Protein AF-A0A1Y3BU94-F1 (afdb_monomer_lite)

Secondary structure (DSSP, 8-state):
--EEEEEEEETTEEEEEEEEHHHHS-TTSPPPPS-S-TTHHHHHHHHHHHHHHTT-EEEEGGGEEEEEEEE-TTS-EEEEEEETTS-BPPPEEPPSSSHHHHHHHHHHHHHTTT---SS-TTSTGGG-----S---------

Structure (mmCIF, N/CA/C/O backbone):
data_AF-A0A1Y3BU94-F1
#
_entry.id   AF-A0A1Y3BU94-F1
#
loop_
_atom_site.group_PDB
_atom_site.id
_atom_site.type_symbol
_atom_site.label_atom_id
_atom_site.label_alt_id
_atom_site.label_comp_id
_atom_site.label_asym_id
_atom_site.label_entity_id
_atom_site.label_seq_id
_atom_site.pdbx_PDB_ins_code
_atom_site.Cartn_x
_atom_site.Cartn_y
_atom_site.Cartn_z
_atom_site.occupancy
_atom_site.B_iso_or_equiv
_atom_site.auth_seq_id
_atom_site.auth_comp_id
_atom_site.auth_asym_id
_atom_site.auth_atom_id
_atom_site.pdbx_PDB_model_num
ATOM 1 N N . MET A 1 1 ? 11.629 -7.046 -8.604 1.00 88.56 1 MET A N 1
ATOM 2 C CA . MET A 1 1 ? 11.544 -6.064 -9.703 1.00 88.56 1 MET A CA 1
ATOM 3 C C . MET A 1 1 ? 11.133 -4.722 -9.115 1.00 88.56 1 MET A C 1
ATOM 5 O O . MET A 1 1 ? 10.227 -4.736 -8.289 1.00 88.56 1 MET A O 1
ATOM 9 N N . PRO A 1 2 ? 11.816 -3.608 -9.434 1.00 92.62 2 PRO A N 1
ATOM 10 C CA . PRO A 1 2 ? 11.370 -2.282 -9.018 1.00 92.62 2 PRO A CA 1
ATOM 11 C C . PRO A 1 2 ? 10.130 -1.860 -9.813 1.00 92.62 2 PRO A C 1
ATOM 13 O O . PRO A 1 2 ? 9.984 -2.205 -10.986 1.00 92.62 2 PRO A O 1
ATOM 16 N N . GLY A 1 3 ? 9.256 -1.108 -9.163 1.00 94.88 3 GLY A N 1
ATOM 17 C CA . GLY A 1 3 ? 8.019 -0.621 -9.749 1.00 94.88 3 GLY A CA 1
ATOM 18 C C . GLY A 1 3 ? 7.473 0.556 -8.961 1.00 94.88 3 GLY A C 1
ATOM 19 O O . GLY A 1 3 ? 7.988 0.897 -7.892 1.00 94.88 3 GLY A O 1
ATOM 20 N N . TYR A 1 4 ? 6.415 1.140 -9.496 1.00 95.81 4 TYR A N 1
ATOM 21 C CA . TYR A 1 4 ? 5.693 2.252 -8.910 1.00 95.81 4 TYR A CA 1
ATOM 22 C C . TYR A 1 4 ? 4.402 1.747 -8.269 1.00 95.81 4 TYR A C 1
ATOM 24 O O . TYR A 1 4 ? 3.620 1.073 -8.933 1.00 95.81 4 TYR A O 1
ATOM 32 N N . LEU A 1 5 ? 4.207 2.054 -6.985 1.00 97.56 5 LEU A N 1
ATOM 33 C CA . LEU A 1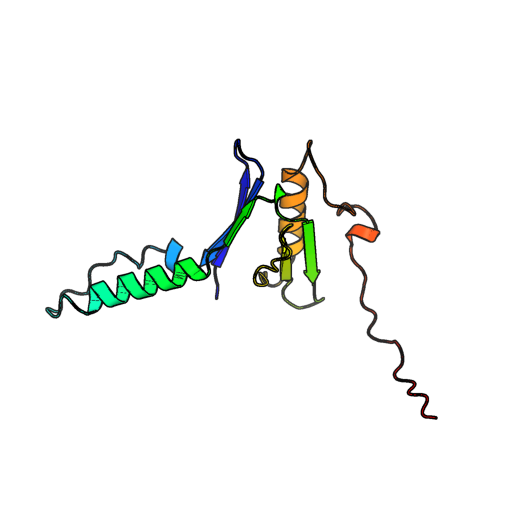 5 ? 2.992 1.756 -6.226 1.00 97.56 5 LEU A CA 1
ATOM 34 C C . LEU A 1 5 ? 2.180 3.042 -6.066 1.00 97.56 5 LEU A C 1
ATOM 36 O O . LEU A 1 5 ? 2.725 4.041 -5.597 1.00 97.56 5 LEU A O 1
ATOM 40 N N . SER A 1 6 ? 0.891 2.999 -6.387 1.00 97.12 6 SER A N 1
ATOM 41 C CA . SER A 1 6 ? -0.014 4.137 -6.246 1.00 97.12 6 SER A CA 1
ATOM 42 C C . SER A 1 6 ? -1.378 3.749 -5.684 1.00 97.12 6 SER A C 1
ATOM 44 O O . SER A 1 6 ? -1.826 2.604 -5.789 1.00 97.12 6 SER A O 1
ATOM 46 N N . LEU A 1 7 ? -2.030 4.748 -5.088 1.00 97.62 7 LEU A N 1
ATOM 47 C CA . LEU A 1 7 ? -3.432 4.729 -4.691 1.00 97.62 7 LEU A CA 1
ATOM 48 C C . LEU A 1 7 ? -4.207 5.666 -5.613 1.00 97.62 7 LEU A C 1
ATOM 50 O O . LEU A 1 7 ? -3.762 6.787 -5.863 1.00 97.62 7 LEU A O 1
ATOM 54 N N . HIS A 1 8 ? -5.350 5.213 -6.114 1.00 97.00 8 HIS A N 1
ATOM 55 C CA . HIS A 1 8 ? -6.232 6.015 -6.956 1.00 97.00 8 HIS A CA 1
ATOM 56 C C . HIS A 1 8 ? -7.647 5.971 -6.400 1.00 97.00 8 HIS A C 1
ATOM 58 O O . HIS A 1 8 ? -8.216 4.888 -6.284 1.00 97.00 8 HIS A O 1
ATOM 64 N N . GLN A 1 9 ? -8.195 7.144 -6.094 1.00 95.25 9 GLN A N 1
ATOM 65 C CA . GLN A 1 9 ? -9.600 7.321 -5.756 1.00 95.25 9 GLN A CA 1
ATOM 66 C C . GLN A 1 9 ? -10.341 7.810 -7.001 1.00 95.25 9 GLN A C 1
ATOM 68 O O . GLN A 1 9 ? -9.969 8.836 -7.573 1.00 95.25 9 GLN A O 1
ATOM 73 N N . ASP A 1 10 ? -11.385 7.099 -7.407 1.00 92.88 10 ASP A N 1
ATOM 74 C CA . ASP A 1 10 ? -12.305 7.526 -8.460 1.00 92.88 10 ASP A CA 1
ATOM 75 C C . ASP A 1 10 ? -13.766 7.220 -8.077 1.00 92.88 10 ASP A C 1
ATOM 77 O O . ASP A 1 10 ? -14.064 6.898 -6.923 1.00 92.88 10 ASP A O 1
ATOM 81 N N . SER A 1 11 ? -14.702 7.369 -9.023 1.00 90.81 11 SER A N 1
ATOM 82 C CA . SER A 1 11 ? -16.130 7.106 -8.790 1.00 90.81 11 SER A CA 1
ATOM 83 C C . SER A 1 11 ? -16.439 5.648 -8.437 1.00 90.81 11 SER A C 1
ATOM 85 O O . SER A 1 11 ? -17.494 5.378 -7.874 1.00 90.81 11 SER A O 1
ATOM 87 N N . ASN A 1 12 ? -15.542 4.716 -8.767 1.00 85.62 12 ASN A N 1
ATOM 88 C CA . ASN A 1 12 ? -15.686 3.282 -8.522 1.00 85.62 12 ASN A CA 1
ATOM 89 C C . ASN A 1 12 ? -14.994 2.840 -7.219 1.00 85.62 12 ASN A C 1
ATOM 91 O O . ASN A 1 12 ? -14.964 1.647 -6.914 1.00 85.62 12 ASN A O 1
ATOM 95 N N . GLY A 1 13 ? -14.428 3.784 -6.459 1.00 93.12 13 GLY A N 1
ATOM 96 C CA . GLY A 1 13 ? -13.805 3.546 -5.162 1.00 93.12 13 GLY A CA 1
ATOM 97 C C . GLY A 1 13 ? -12.293 3.767 -5.158 1.00 93.12 13 GLY A C 1
ATOM 98 O O . GLY A 1 13 ? -11.743 4.536 -5.949 1.00 93.12 13 GLY A O 1
ATOM 99 N N . LEU A 1 14 ? -11.622 3.104 -4.214 1.00 97.25 14 LEU A N 1
ATOM 100 C CA . LEU A 1 14 ? -10.178 3.190 -4.013 1.00 97.25 14 LEU A CA 1
ATOM 101 C C . LEU A 1 14 ? -9.493 1.980 -4.650 1.00 97.25 14 LEU A C 1
ATOM 103 O O . LEU A 1 14 ? -9.881 0.839 -4.407 1.00 97.25 14 LEU A O 1
ATOM 107 N N . SER A 1 15 ? -8.445 2.202 -5.438 1.00 97.38 15 SER A N 1
ATOM 108 C CA . SER A 1 15 ? -7.664 1.130 -6.063 1.00 97.38 15 SER A CA 1
ATOM 109 C C . SER A 1 15 ? -6.178 1.228 -5.737 1.00 97.38 15 SER A C 1
ATOM 111 O O . SER A 1 15 ? -5.603 2.317 -5.674 1.00 97.38 15 SER A O 1
ATOM 113 N N . ILE A 1 16 ? -5.553 0.064 -5.551 1.00 97.75 16 ILE A N 1
ATOM 114 C CA . ILE A 1 16 ? -4.109 -0.106 -5.393 1.00 97.75 16 ILE A CA 1
ATOM 115 C C . ILE A 1 16 ? -3.550 -0.578 -6.730 1.00 97.75 16 ILE A C 1
ATOM 117 O O . ILE A 1 16 ? -3.959 -1.621 -7.252 1.00 97.75 16 ILE A O 1
ATOM 121 N N . LYS A 1 17 ? -2.589 0.170 -7.274 1.00 97.38 17 LYS A N 1
ATOM 122 C CA . LYS A 1 17 ? -1.921 -0.176 -8.529 1.00 97.38 17 LYS A CA 1
ATOM 123 C C . LYS A 1 17 ? -0.426 -0.311 -8.319 1.00 97.38 17 LYS A C 1
ATOM 125 O O . LYS A 1 17 ? 0.192 0.533 -7.677 1.00 97.38 17 LYS A O 1
ATOM 130 N N . TRP A 1 18 ? 0.158 -1.367 -8.872 1.00 97.56 18 TRP A N 1
ATOM 131 C CA . TRP A 1 18 ? 1.605 -1.530 -8.930 1.00 97.56 18 TRP A CA 1
ATOM 132 C C . TRP A 1 18 ? 2.040 -1.805 -10.360 1.00 97.56 18 TRP A C 1
ATOM 134 O O . TRP A 1 18 ? 1.567 -2.754 -10.981 1.00 97.56 18 TRP A O 1
ATOM 144 N N . THR A 1 19 ? 2.974 -1.007 -10.864 1.00 95.50 19 THR A N 1
ATOM 145 C CA . THR A 1 19 ? 3.426 -1.100 -12.253 1.00 95.50 19 THR A CA 1
ATOM 146 C C . THR A 1 19 ? 4.949 -1.232 -12.305 1.00 95.50 19 THR A C 1
ATOM 148 O O . THR A 1 19 ? 5.649 -0.383 -11.747 1.00 95.50 19 THR A O 1
ATOM 151 N N . PRO A 1 20 ? 5.503 -2.256 -12.982 1.00 93.94 20 PRO A N 1
ATOM 152 C CA . PRO A 1 20 ? 6.937 -2.356 -13.243 1.00 93.94 20 PRO A CA 1
ATOM 153 C C . PRO A 1 20 ? 7.498 -1.101 -13.925 1.00 93.94 20 PRO A C 1
ATOM 155 O O . PRO A 1 20 ? 6.900 -0.576 -14.865 1.00 93.94 20 PRO A O 1
ATOM 158 N N . ASN A 1 21 ? 8.695 -0.659 -13.532 1.00 92.69 21 ASN A N 1
ATOM 159 C CA . ASN A 1 21 ? 9.320 0.539 -14.118 1.00 92.69 21 ASN A CA 1
ATOM 160 C C . ASN A 1 21 ? 9.546 0.424 -15.640 1.00 92.69 21 ASN A C 1
ATOM 162 O O . ASN A 1 21 ? 9.597 1.437 -16.338 1.00 92.69 21 ASN A O 1
ATOM 166 N N . GLN A 1 22 ? 9.673 -0.802 -16.158 1.00 88.62 22 GLN A N 1
ATOM 167 C CA . GLN A 1 22 ? 9.798 -1.105 -17.586 1.00 88.62 22 GLN A CA 1
ATOM 168 C C . GLN A 1 22 ? 8.586 -0.624 -18.389 1.00 88.62 22 GLN A C 1
ATOM 170 O O . GLN A 1 22 ? 8.755 -0.198 -19.528 1.00 88.62 22 GLN A O 1
ATOM 175 N N . LEU A 1 23 ? 7.395 -0.651 -17.785 1.00 86.00 23 LEU A N 1
ATOM 176 C CA . LEU A 1 23 ? 6.158 -0.217 -18.430 1.00 86.00 23 LEU A CA 1
ATOM 177 C C . LEU A 1 23 ? 5.964 1.307 -18.377 1.00 86.00 23 LEU A C 1
ATOM 179 O O . LEU A 1 23 ? 5.288 1.869 -19.229 1.00 86.00 23 LEU A O 1
ATOM 183 N N . ILE A 1 24 ? 6.571 1.984 -17.396 1.00 81.62 24 ILE A N 1
ATOM 184 C CA . ILE A 1 24 ? 6.381 3.425 -17.147 1.00 81.62 24 ILE A CA 1
ATOM 185 C C . ILE A 1 24 ? 7.331 4.270 -17.997 1.00 81.62 24 ILE A C 1
ATOM 187 O O . ILE A 1 24 ? 6.950 5.303 -18.536 1.00 81.62 24 ILE A O 1
ATOM 191 N N . ASN A 1 25 ? 8.580 3.827 -18.143 1.00 69.19 25 ASN A N 1
ATOM 192 C CA . ASN A 1 25 ? 9.640 4.646 -18.735 1.00 69.19 25 ASN A CA 1
ATOM 193 C C . ASN A 1 25 ? 9.615 4.712 -20.270 1.00 69.19 25 ASN A C 1
ATOM 195 O O . ASN A 1 25 ? 10.591 5.172 -20.859 1.00 69.19 25 ASN A O 1
ATOM 199 N N . GLY A 1 26 ? 8.567 4.214 -20.936 1.00 60.56 26 GLY A N 1
ATOM 200 C CA . GLY A 1 26 ? 8.388 4.375 -22.383 1.00 60.56 26 GLY A CA 1
ATOM 201 C C . GLY A 1 26 ? 9.515 3.812 -23.263 1.00 60.56 26 GLY A C 1
ATOM 202 O O . GLY A 1 26 ? 9.490 4.018 -24.474 1.00 60.56 26 GLY A O 1
ATOM 203 N N . ARG A 1 27 ? 10.472 3.042 -22.709 1.00 54.84 27 ARG A N 1
ATOM 204 C CA . ARG A 1 27 ? 11.523 2.335 -23.481 1.00 54.84 27 ARG A CA 1
ATOM 205 C C . ARG A 1 27 ? 10.953 1.307 -24.471 1.00 54.84 27 ARG A C 1
ATOM 207 O O . ARG A 1 27 ? 11.697 0.700 -25.224 1.00 54.84 27 ARG A O 1
ATOM 214 N N . ILE A 1 28 ? 9.637 1.147 -24.444 1.00 54.44 28 ILE A N 1
ATOM 215 C CA . ILE A 1 28 ? 8.784 0.341 -25.306 1.00 54.44 28 ILE A CA 1
ATOM 216 C C . ILE A 1 28 ? 8.759 0.897 -26.744 1.00 54.44 28 ILE A C 1
ATOM 218 O O . ILE A 1 28 ? 8.622 0.123 -27.682 1.00 54.44 28 ILE A O 1
ATOM 222 N N . ASN A 1 29 ? 8.951 2.214 -26.925 1.00 51.41 29 ASN A N 1
ATOM 223 C CA . ASN A 1 29 ? 8.789 2.899 -28.217 1.00 51.41 29 ASN A CA 1
ATOM 224 C C . ASN A 1 29 ? 10.071 3.556 -28.753 1.00 51.41 29 ASN A C 1
ATOM 226 O O . ASN A 1 29 ? 9.988 4.364 -29.677 1.00 51.41 29 ASN A O 1
ATOM 230 N N . GLN A 1 30 ? 11.252 3.280 -28.186 1.00 52.19 30 GLN A N 1
ATOM 231 C CA . GLN A 1 30 ? 12.474 3.778 -28.822 1.00 52.19 30 GLN A CA 1
ATOM 232 C C . GLN A 1 30 ? 12.684 2.997 -30.125 1.00 52.19 30 GLN A C 1
ATOM 234 O O . GLN A 1 30 ? 12.806 1.770 -30.059 1.00 52.19 30 GLN A O 1
ATOM 239 N N . PRO A 1 31 ? 12.696 3.664 -31.298 1.00 51.75 31 PRO A N 1
ATOM 240 C CA . PRO A 1 31 ? 13.056 2.989 -32.532 1.00 51.75 31 PRO A CA 1
ATOM 241 C C . PRO A 1 31 ? 14.453 2.382 -32.350 1.00 51.75 31 PRO A C 1
ATOM 243 O O . PRO A 1 31 ? 15.282 2.972 -31.642 1.00 51.75 31 PRO A O 1
ATOM 246 N N . PRO A 1 32 ? 14.723 1.200 -32.929 1.00 54.97 32 PRO A N 1
ATOM 247 C CA . PRO A 1 32 ? 16.048 0.618 -32.862 1.00 54.97 32 PRO A CA 1
ATOM 248 C C . PRO A 1 32 ? 17.060 1.651 -33.373 1.00 54.97 32 PRO A C 1
ATOM 250 O O . PRO A 1 32 ? 16.729 2.440 -34.269 1.00 54.97 32 PRO A O 1
ATOM 253 N N . PRO A 1 33 ? 18.292 1.674 -32.826 1.00 56.25 33 PRO A N 1
ATOM 254 C CA . PRO A 1 33 ? 19.376 2.361 -33.512 1.00 56.25 33 PRO A CA 1
ATOM 255 C C . PRO A 1 33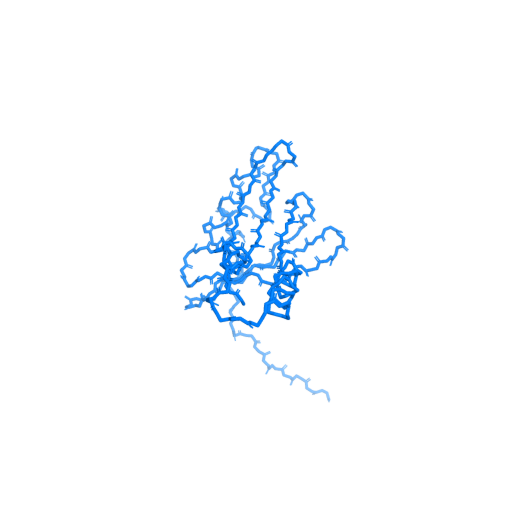 ? 19.369 1.879 -34.965 1.00 56.25 33 PRO A C 1
ATOM 257 O O . PRO A 1 33 ? 19.064 0.717 -35.222 1.00 56.25 33 PRO A O 1
ATOM 260 N N . SER A 1 34 ? 19.629 2.789 -35.898 1.00 54.97 34 SER A N 1
ATOM 261 C CA . SER A 1 34 ? 19.446 2.670 -37.351 1.00 54.97 34 SER A CA 1
ATOM 262 C C . SER A 1 34 ? 20.311 1.598 -38.048 1.00 54.97 34 SER A C 1
ATOM 264 O O . SER A 1 34 ? 20.797 1.815 -39.154 1.00 54.97 34 SER A O 1
ATOM 266 N N . SER A 1 35 ? 20.537 0.448 -37.418 1.00 54.34 35 SER A N 1
ATOM 267 C CA . SER A 1 35 ? 21.107 -0.756 -38.001 1.00 54.34 35 SER A CA 1
ATOM 268 C C . SER A 1 35 ? 19.983 -1.652 -38.527 1.00 54.34 35 SER A C 1
ATOM 270 O O . SER A 1 35 ? 19.139 -2.156 -37.788 1.00 54.34 35 SER A O 1
ATOM 272 N N . SER A 1 36 ? 20.012 -1.792 -39.840 1.00 52.91 36 SER A N 1
ATOM 273 C CA . SER A 1 36 ? 19.187 -2.528 -40.794 1.00 52.91 36 SER A CA 1
ATOM 274 C C . SER A 1 36 ? 18.919 -4.028 -40.531 1.00 52.91 36 SER A C 1
ATOM 276 O O . SER A 1 36 ? 19.128 -4.819 -41.439 1.00 52.91 36 SER A O 1
ATOM 278 N N . ASP A 1 37 ? 18.396 -4.426 -39.366 1.00 53.44 37 ASP A N 1
ATOM 279 C CA . ASP A 1 37 ? 17.892 -5.797 -39.114 1.00 53.44 37 ASP A CA 1
ATOM 280 C C . ASP A 1 37 ? 16.502 -5.741 -38.437 1.00 53.44 37 ASP A C 1
ATOM 282 O O . ASP A 1 37 ? 16.339 -5.899 -37.225 1.00 53.44 37 ASP A O 1
ATOM 286 N N . GLY A 1 38 ? 15.480 -5.388 -39.224 1.00 56.75 38 GLY A N 1
ATOM 287 C CA . GLY A 1 38 ? 14.290 -4.662 -38.753 1.00 56.75 38 GLY A CA 1
ATOM 288 C C . GLY A 1 38 ? 12.967 -5.413 -38.553 1.00 56.75 38 GLY A C 1
ATOM 289 O O . GLY A 1 38 ? 11.937 -4.761 -38.664 1.00 56.75 38 GLY A O 1
ATOM 290 N N . ASP A 1 39 ? 12.941 -6.713 -38.238 1.00 54.97 39 ASP A N 1
ATOM 291 C CA . ASP A 1 39 ? 11.660 -7.414 -37.956 1.00 54.97 39 ASP A CA 1
ATOM 292 C C . ASP A 1 39 ? 11.687 -8.249 -36.655 1.00 54.97 39 ASP A C 1
ATOM 294 O O . ASP A 1 39 ? 10.783 -8.192 -35.819 1.00 54.97 39 ASP A O 1
ATOM 298 N N . GLY A 1 40 ? 12.797 -8.940 -36.369 1.00 52.41 40 GLY A N 1
ATOM 299 C CA . GLY A 1 40 ? 12.926 -9.760 -35.153 1.00 52.41 40 GLY A CA 1
ATOM 300 C C . GLY A 1 40 ? 13.082 -8.969 -33.844 1.00 52.41 40 GLY A C 1
ATOM 301 O O . GLY A 1 40 ? 12.652 -9.428 -32.785 1.00 52.41 40 GLY A O 1
ATOM 302 N N . PHE A 1 41 ? 13.685 -7.774 -33.883 1.00 56.19 41 PHE A N 1
ATOM 303 C CA . PHE A 1 41 ? 13.958 -6.986 -32.672 1.00 56.19 41 PHE A CA 1
ATOM 304 C C . PHE A 1 41 ? 12.707 -6.273 -32.134 1.00 56.19 41 PHE A C 1
ATOM 306 O O . PHE A 1 41 ? 12.494 -6.224 -30.920 1.00 56.19 41 PHE A O 1
ATOM 313 N N . PHE A 1 42 ? 11.847 -5.776 -33.030 1.00 54.84 42 PHE A N 1
ATOM 314 C CA . PHE A 1 42 ? 10.576 -5.144 -32.669 1.00 54.84 42 PHE A CA 1
ATOM 315 C C . PHE A 1 42 ? 9.603 -6.145 -32.040 1.00 54.84 42 PHE A C 1
ATOM 317 O O . PHE A 1 42 ? 9.088 -5.879 -30.954 1.00 54.84 42 PHE A O 1
ATOM 324 N N . ASN A 1 43 ? 9.429 -7.323 -32.649 1.00 55.53 43 ASN A N 1
ATOM 325 C CA . ASN A 1 43 ? 8.567 -8.374 -32.100 1.00 55.53 43 ASN A CA 1
ATOM 326 C C . ASN A 1 43 ? 9.042 -8.832 -30.708 1.00 55.53 43 ASN A C 1
ATOM 328 O O . ASN A 1 43 ? 8.249 -8.911 -29.773 1.00 55.53 43 ASN A O 1
ATOM 332 N N . ASN A 1 44 ? 10.355 -8.991 -30.512 1.00 58.94 44 ASN A N 1
ATOM 333 C CA . ASN A 1 44 ? 10.935 -9.364 -29.217 1.00 58.94 44 ASN A CA 1
ATOM 334 C C . ASN A 1 44 ? 10.742 -8.274 -28.138 1.00 58.94 44 ASN A C 1
ATOM 336 O O . ASN A 1 44 ? 10.513 -8.584 -26.969 1.00 58.94 44 ASN A O 1
ATOM 340 N N . SER A 1 45 ? 10.802 -6.991 -28.513 1.00 62.53 45 SER A N 1
ATOM 341 C CA . SER A 1 45 ? 10.525 -5.871 -27.601 1.00 62.53 45 SER A CA 1
ATOM 342 C C . SER A 1 45 ? 9.056 -5.837 -27.160 1.00 62.53 45 SER A C 1
ATOM 344 O O . SER A 1 45 ? 8.767 -5.688 -25.969 1.00 62.53 45 SER A O 1
ATOM 346 N N . VAL A 1 46 ? 8.121 -6.043 -28.093 1.00 64.50 46 VAL A N 1
ATOM 347 C CA . VAL A 1 46 ? 6.677 -6.072 -27.812 1.00 64.50 46 VAL A CA 1
ATOM 348 C C . VAL A 1 46 ? 6.303 -7.287 -26.959 1.00 64.50 46 VAL A C 1
ATOM 350 O O . VAL A 1 46 ? 5.617 -7.127 -25.949 1.00 64.50 46 VAL A O 1
ATOM 353 N N . GLU A 1 47 ? 6.815 -8.478 -27.274 1.00 65.69 47 GLU A N 1
ATOM 354 C CA . GLU A 1 47 ? 6.593 -9.692 -26.475 1.00 65.69 47 GLU A CA 1
ATOM 355 C C . GLU A 1 47 ? 7.166 -9.570 -25.057 1.00 65.69 47 GLU A C 1
ATOM 357 O O . GLU A 1 47 ? 6.485 -9.884 -24.077 1.00 65.69 47 GLU A O 1
ATOM 362 N N . LYS A 1 48 ? 8.384 -9.029 -24.909 1.00 67.19 48 LYS A N 1
ATOM 363 C CA . LYS A 1 48 ? 8.964 -8.731 -23.588 1.00 67.19 48 LYS A CA 1
ATOM 364 C C . LYS A 1 48 ? 8.132 -7.718 -22.809 1.00 67.19 48 LYS A C 1
ATOM 366 O O . LYS A 1 48 ? 7.985 -7.855 -21.597 1.00 67.19 48 LYS A O 1
ATOM 371 N N . THR A 1 49 ? 7.581 -6.713 -23.484 1.00 68.38 49 THR A N 1
ATOM 372 C CA . THR A 1 49 ? 6.719 -5.704 -22.855 1.00 68.38 49 THR A CA 1
ATOM 373 C C . THR A 1 49 ? 5.402 -6.320 -22.390 1.00 68.38 49 THR A C 1
ATOM 375 O O . THR A 1 49 ? 4.992 -6.097 -21.252 1.00 68.38 49 THR A O 1
ATOM 378 N N . SER A 1 50 ? 4.784 -7.155 -23.230 1.00 75.06 50 SER A N 1
ATOM 379 C CA . SER A 1 50 ? 3.592 -7.938 -22.889 1.00 75.06 50 SER A CA 1
ATOM 380 C C . SER A 1 50 ? 3.829 -8.803 -21.649 1.00 75.06 50 SER A C 1
ATOM 382 O O . SER A 1 50 ? 3.027 -8.802 -20.716 1.00 75.06 50 SER A O 1
ATOM 384 N N . ALA A 1 51 ? 5.002 -9.435 -21.553 1.00 85.56 51 ALA A N 1
ATOM 385 C CA . ALA A 1 51 ? 5.361 -10.230 -20.387 1.00 85.56 51 ALA A CA 1
ATOM 386 C C . ALA A 1 51 ? 5.430 -9.410 -19.083 1.00 85.56 51 ALA A C 1
ATOM 388 O O . ALA A 1 51 ? 5.127 -9.950 -18.019 1.00 85.56 51 ALA A O 1
ATOM 389 N N . PH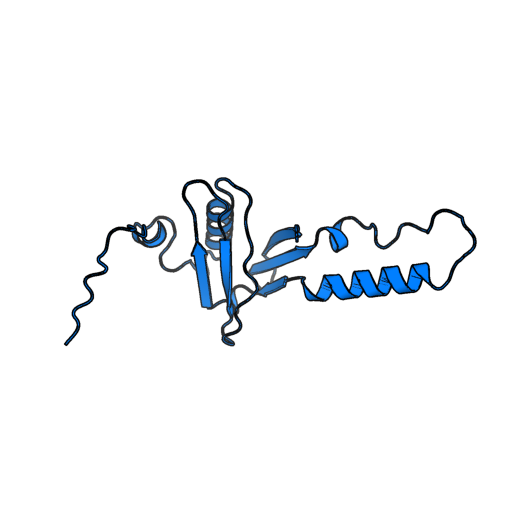E A 1 52 ? 5.793 -8.119 -19.126 1.00 88.38 52 PHE A N 1
ATOM 390 C CA . PHE A 1 52 ? 5.826 -7.282 -17.920 1.00 88.38 52 PHE A CA 1
ATOM 391 C C . PHE A 1 52 ? 4.431 -6.946 -17.379 1.00 88.38 52 PHE A C 1
ATOM 393 O O . PHE A 1 52 ? 4.282 -6.792 -16.164 1.00 88.38 52 PHE A O 1
ATOM 400 N N . TRP A 1 53 ? 3.407 -6.888 -18.237 1.00 89.88 53 TRP A N 1
ATOM 401 C CA . TRP A 1 53 ? 2.020 -6.668 -17.809 1.00 89.88 53 TRP A CA 1
ATOM 402 C C . TRP A 1 53 ? 1.494 -7.789 -16.913 1.00 89.88 53 TRP A C 1
ATOM 404 O O . TRP A 1 53 ? 0.706 -7.513 -16.014 1.00 89.88 53 TRP A O 1
ATOM 414 N N . ASN A 1 54 ? 2.018 -9.011 -17.052 1.00 91.00 54 ASN A N 1
ATOM 415 C CA . ASN A 1 54 ? 1.682 -10.134 -16.170 1.00 91.00 54 ASN A CA 1
ATOM 416 C C . ASN A 1 54 ? 2.101 -9.911 -14.706 1.00 91.00 54 ASN A C 1
ATOM 418 O O . ASN A 1 54 ? 1.640 -10.625 -13.819 1.00 91.00 54 ASN A O 1
ATOM 422 N N . TYR A 1 55 ? 2.983 -8.943 -14.440 1.00 91.50 55 TYR A N 1
ATOM 423 C CA . TYR A 1 55 ? 3.394 -8.577 -13.083 1.00 91.50 55 TYR A CA 1
ATOM 424 C C . TYR A 1 55 ? 2.688 -7.327 -12.560 1.00 91.50 55 TYR A C 1
ATOM 426 O O . TYR A 1 55 ? 2.852 -6.998 -11.385 1.00 91.50 55 TYR A O 1
ATOM 434 N N . ALA A 1 56 ? 1.967 -6.595 -13.413 1.00 94.50 56 ALA A N 1
ATOM 435 C CA . ALA A 1 56 ? 1.255 -5.404 -12.986 1.00 94.50 56 ALA A CA 1
ATOM 436 C C . ALA A 1 56 ? 0.081 -5.791 -12.077 1.00 94.50 56 ALA A C 1
ATOM 438 O O . ALA A 1 56 ? -0.614 -6.779 -12.304 1.00 94.50 56 ALA A O 1
ATOM 439 N N . LEU A 1 57 ? -0.137 -4.992 -11.040 1.00 95.38 57 LEU A N 1
ATOM 440 C CA . LEU A 1 57 ? -1.236 -5.149 -10.101 1.00 95.38 57 LEU A CA 1
ATOM 441 C C . LEU A 1 57 ? -2.231 -4.013 -10.304 1.00 95.38 57 LEU A C 1
ATOM 443 O O . LEU A 1 57 ? -1.836 -2.850 -10.384 1.00 95.38 57 LEU A O 1
ATOM 447 N N . ASN A 1 58 ? -3.517 -4.343 -10.320 1.00 95.94 58 ASN A N 1
ATOM 448 C CA . ASN A 1 58 ? -4.604 -3.377 -10.264 1.00 95.94 58 ASN A CA 1
ATOM 449 C C . ASN A 1 58 ? -5.767 -4.002 -9.492 1.00 95.94 58 ASN A C 1
ATOM 451 O O . ASN A 1 58 ? -6.460 -4.867 -10.023 1.00 95.94 58 ASN A O 1
ATOM 455 N N . VAL A 1 59 ? -5.935 -3.609 -8.231 1.00 95.88 59 VAL A N 1
ATOM 456 C CA . VAL A 1 59 ? -6.914 -4.220 -7.324 1.00 95.88 59 VAL A CA 1
ATOM 457 C C . VAL A 1 59 ? -7.750 -3.132 -6.668 1.00 95.88 59 VAL A C 1
ATOM 459 O O . VAL A 1 59 ? -7.207 -2.175 -6.115 1.00 95.88 59 VAL A O 1
ATOM 462 N N . ASN A 1 60 ? -9.073 -3.284 -6.722 1.00 96.50 60 ASN A N 1
ATOM 463 C CA . ASN A 1 60 ? -9.991 -2.455 -5.945 1.00 96.50 60 ASN A CA 1
ATOM 464 C C . ASN A 1 60 ? -9.895 -2.854 -4.465 1.00 96.50 60 ASN A C 1
ATOM 466 O O . ASN A 1 60 ? -9.941 -4.041 -4.141 1.00 96.50 60 ASN A O 1
ATOM 470 N N . VAL A 1 61 ? -9.765 -1.872 -3.577 1.00 96.69 61 VAL A N 1
ATOM 471 C CA . VAL A 1 61 ? -9.637 -2.085 -2.132 1.00 96.69 61 VAL A CA 1
ATOM 472 C C . VAL A 1 61 ? -10.865 -2.780 -1.545 1.00 96.69 61 VAL A C 1
ATOM 474 O O . VAL A 1 61 ? -10.707 -3.563 -0.618 1.00 96.69 61 VAL A O 1
ATOM 477 N N . GLU A 1 62 ? -12.056 -2.607 -2.124 1.00 94.94 62 GLU A N 1
ATOM 478 C CA . GLU A 1 62 ? -13.263 -3.344 -1.713 1.00 94.94 62 GLU A CA 1
ATOM 479 C C . GLU A 1 62 ? -13.106 -4.872 -1.849 1.00 94.94 62 GLU A C 1
ATOM 481 O O . GLU A 1 62 ? -13.694 -5.647 -1.092 1.00 94.94 62 GLU A O 1
ATOM 486 N N . ASN A 1 63 ? -12.266 -5.320 -2.787 1.00 95.75 63 ASN A N 1
ATOM 487 C CA . ASN A 1 63 ? -11.979 -6.737 -2.988 1.00 95.75 63 ASN A CA 1
ATOM 488 C C . ASN A 1 63 ? -10.889 -7.263 -2.049 1.00 95.75 63 ASN A C 1
ATOM 490 O O . ASN A 1 63 ? -10.648 -8.467 -2.040 1.00 95.75 63 ASN A O 1
ATOM 494 N N . ILE A 1 64 ? -10.226 -6.404 -1.271 1.00 96.88 64 ILE A N 1
ATOM 495 C CA . ILE A 1 64 ? -9.167 -6.791 -0.338 1.00 96.88 64 ILE A CA 1
ATOM 496 C C . ILE A 1 64 ? -9.779 -6.969 1.049 1.00 96.88 64 ILE A C 1
ATOM 498 O O . ILE A 1 64 ? -10.328 -6.036 1.624 1.00 96.88 64 ILE A O 1
ATOM 502 N N . VAL A 1 65 ? -9.641 -8.167 1.615 1.00 96.50 65 VAL A N 1
ATOM 503 C CA . VAL A 1 65 ? -10.167 -8.487 2.955 1.00 96.50 65 VAL A CA 1
ATOM 504 C C . VAL A 1 65 ? -9.107 -8.401 4.045 1.00 96.50 65 VAL A C 1
ATOM 506 O O . VAL A 1 65 ? -9.441 -8.249 5.216 1.00 96.50 65 VAL A O 1
ATOM 509 N N . TYR A 1 66 ? -7.827 -8.521 3.685 1.00 95.44 66 TYR A N 1
ATOM 510 C CA . TYR A 1 66 ? -6.742 -8.511 4.658 1.00 95.44 66 TYR A CA 1
ATOM 511 C C . TYR A 1 66 ? -5.443 -7.955 4.074 1.00 95.44 66 TYR A C 1
ATOM 513 O O . TYR A 1 66 ? -5.061 -8.270 2.943 1.00 95.44 66 TYR A O 1
ATOM 521 N N . LEU A 1 67 ? -4.740 -7.160 4.884 1.00 96.62 67 LEU A N 1
ATOM 522 C CA . LEU A 1 67 ? -3.405 -6.644 4.592 1.00 96.62 67 LEU A CA 1
ATOM 523 C C . LEU A 1 67 ? -2.411 -7.218 5.592 1.00 96.62 67 LEU A C 1
ATOM 525 O O . LEU A 1 67 ? -2.360 -6.819 6.754 1.00 96.62 67 LEU A O 1
ATOM 529 N N . HIS A 1 68 ? -1.568 -8.128 5.120 1.00 94.69 68 HIS A N 1
ATOM 530 C CA . HIS A 1 68 ? -0.525 -8.719 5.943 1.00 94.69 68 HIS A CA 1
ATOM 531 C C . HIS A 1 68 ? 0.766 -7.913 5.814 1.00 94.69 68 HIS A C 1
ATOM 533 O O . HIS A 1 68 ? 1.434 -7.933 4.776 1.00 94.69 68 HIS A O 1
ATOM 539 N N . CYS A 1 69 ? 1.121 -7.190 6.874 1.00 94.06 69 CYS A N 1
ATOM 540 C CA . CYS A 1 69 ? 2.263 -6.283 6.882 1.00 94.06 69 CYS A CA 1
ATOM 541 C C . CYS A 1 69 ? 3.422 -6.835 7.718 1.00 94.06 69 CYS A C 1
ATOM 543 O O . CYS A 1 69 ? 3.244 -7.318 8.834 1.00 94.06 69 CYS A O 1
ATOM 545 N N . HIS A 1 70 ? 4.645 -6.681 7.213 1.00 91.94 70 HIS A N 1
ATOM 546 C CA . HIS A 1 70 ? 5.867 -6.941 7.966 1.00 91.94 70 HIS A CA 1
ATOM 547 C C . HIS A 1 70 ? 6.772 -5.716 7.934 1.00 91.94 70 HIS A C 1
ATOM 549 O O . HIS A 1 70 ? 7.199 -5.286 6.866 1.00 91.94 70 HIS A O 1
ATOM 555 N N . GLN A 1 71 ? 7.135 -5.207 9.111 1.00 85.44 71 GLN A N 1
ATOM 556 C CA . GLN A 1 71 ? 8.159 -4.179 9.264 1.00 85.44 71 GLN A CA 1
ATOM 557 C C . GLN A 1 71 ? 9.328 -4.740 10.073 1.00 85.44 71 GLN A C 1
ATOM 559 O O . GLN A 1 71 ? 9.201 -5.092 11.246 1.00 85.44 71 GLN A O 1
ATOM 564 N N . GLN A 1 72 ? 10.495 -4.819 9.446 1.00 82.31 72 GLN A N 1
ATOM 565 C CA . GLN A 1 72 ? 11.733 -5.203 10.114 1.00 82.31 72 GLN A CA 1
ATOM 566 C C . GLN A 1 72 ? 12.461 -3.935 10.592 1.00 82.31 72 GLN A C 1
ATOM 568 O O . GLN A 1 72 ? 12.563 -2.968 9.842 1.00 82.31 72 GLN A O 1
ATOM 573 N N . LYS A 1 73 ? 12.989 -3.930 11.828 1.00 72.19 73 LYS A N 1
ATOM 574 C CA . LYS A 1 73 ? 13.515 -2.725 12.516 1.00 72.19 73 LYS A CA 1
ATOM 575 C C . LYS A 1 73 ? 14.582 -1.922 11.746 1.00 72.19 73 LYS A C 1
ATOM 577 O O . LYS A 1 73 ? 14.722 -0.735 11.999 1.00 72.19 73 LYS A O 1
ATOM 582 N N . LEU A 1 74 ? 15.334 -2.557 10.845 1.00 68.56 74 LEU A N 1
ATOM 583 C CA . LEU A 1 74 ? 16.429 -1.944 10.071 1.00 68.56 74 LEU A CA 1
ATOM 584 C C . LEU A 1 74 ? 16.307 -2.188 8.554 1.00 68.56 74 LEU A C 1
ATOM 586 O O . LEU A 1 74 ? 17.186 -1.801 7.780 1.00 68.56 74 LEU A O 1
ATOM 590 N N . ASN A 1 75 ? 15.234 -2.856 8.124 1.00 73.06 75 ASN A N 1
ATOM 591 C CA . ASN A 1 75 ? 15.071 -3.340 6.756 1.00 73.06 75 ASN A CA 1
ATOM 592 C C . ASN A 1 75 ? 13.792 -2.781 6.114 1.00 73.06 75 ASN A C 1
ATOM 594 O O . ASN A 1 75 ? 13.052 -2.000 6.709 1.00 73.06 75 ASN A O 1
ATOM 598 N N . CYS A 1 76 ? 13.568 -3.172 4.861 1.00 87.12 76 CYS A N 1
ATOM 599 C CA . CYS A 1 76 ? 12.364 -2.875 4.097 1.00 87.12 76 CYS A CA 1
ATOM 600 C C . CYS A 1 76 ? 11.091 -3.368 4.799 1.00 87.12 76 CYS A C 1
ATOM 602 O O . CYS A 1 76 ? 11.068 -4.469 5.359 1.00 87.12 76 CYS A O 1
ATOM 604 N N . GLY A 1 77 ? 10.031 -2.566 4.710 1.00 93.62 77 GLY A N 1
ATOM 605 C CA . GLY A 1 77 ? 8.674 -3.025 4.983 1.00 93.62 77 GLY A CA 1
ATOM 606 C C . GLY A 1 77 ? 8.135 -3.840 3.807 1.00 93.62 77 GLY A C 1
ATOM 607 O O . GLY A 1 77 ? 8.574 -3.661 2.669 1.00 93.62 77 GLY A O 1
ATOM 608 N N . SER A 1 78 ? 7.182 -4.729 4.054 1.00 95.31 78 SER A N 1
ATOM 609 C CA . SER A 1 78 ? 6.438 -5.405 2.991 1.00 95.31 78 SER A CA 1
ATOM 610 C C . SER A 1 78 ? 4.965 -5.533 3.326 1.00 95.31 78 SER A C 1
ATOM 612 O O . SER A 1 78 ? 4.616 -5.706 4.493 1.00 95.31 78 SER A O 1
ATOM 614 N N . ILE A 1 79 ? 4.134 -5.526 2.290 1.00 96.69 79 ILE A N 1
ATOM 615 C CA . ILE A 1 79 ? 2.695 -5.756 2.376 1.00 96.69 79 ILE A CA 1
ATOM 616 C C . ILE A 1 79 ? 2.296 -6.904 1.450 1.00 96.69 79 ILE A C 1
ATOM 618 O O . ILE A 1 79 ? 2.827 -7.034 0.344 1.00 96.69 79 ILE A O 1
ATOM 622 N N . VAL A 1 80 ? 1.368 -7.734 1.910 1.00 97.19 80 VAL A N 1
ATOM 623 C CA . VAL A 1 80 ? 0.677 -8.748 1.110 1.00 97.19 80 VAL A CA 1
ATOM 624 C C . VAL A 1 80 ? -0.813 -8.456 1.197 1.00 97.19 80 VAL A C 1
ATOM 626 O O . VAL A 1 80 ? -1.338 -8.260 2.291 1.00 97.19 80 VAL A O 1
ATOM 629 N N . MET A 1 81 ? -1.475 -8.409 0.046 1.00 97.50 81 MET A N 1
ATOM 630 C CA . MET A 1 81 ? -2.918 -8.204 -0.053 1.00 97.50 81 MET A CA 1
ATOM 631 C C . MET A 1 81 ? -3.590 -9.552 -0.270 1.00 97.50 81 MET A C 1
ATOM 633 O O . MET A 1 81 ? -3.154 -10.321 -1.131 1.00 97.50 81 MET A O 1
ATOM 637 N N . VAL A 1 82 ? -4.637 -9.821 0.501 1.00 97.38 82 VAL A N 1
ATOM 638 C CA . VAL A 1 82 ? -5.463 -11.020 0.356 1.00 97.38 82 VAL A CA 1
ATOM 639 C C . VAL A 1 82 ? -6.833 -10.600 -0.153 1.00 97.38 82 VAL A C 1
ATOM 641 O O . VAL A 1 82 ? -7.506 -9.779 0.478 1.00 97.38 82 VAL A O 1
ATOM 644 N N . GLY A 1 83 ? -7.213 -11.137 -1.307 1.00 97.06 83 GLY A N 1
ATOM 645 C CA . GLY A 1 83 ? -8.502 -10.894 -1.934 1.00 97.06 83 GLY A CA 1
ATOM 646 C C . GLY A 1 83 ? -9.639 -11.652 -1.248 1.00 97.06 83 GLY A C 1
ATOM 647 O O . GLY A 1 83 ? -9.426 -12.660 -0.572 1.00 97.06 83 GLY A O 1
ATOM 648 N N . ARG A 1 84 ? -10.874 -11.180 -1.439 1.00 96.19 84 ARG A N 1
ATOM 649 C CA . ARG A 1 84 ? -12.106 -11.859 -0.998 1.00 96.19 84 ARG A CA 1
ATOM 650 C C . ARG A 1 84 ? -12.271 -13.242 -1.641 1.00 96.19 84 ARG A C 1
ATOM 652 O O . ARG A 1 84 ? -12.900 -14.118 -1.060 1.00 96.19 84 ARG A O 1
ATOM 659 N N . ASP A 1 85 ? -11.685 -13.431 -2.816 1.00 94.94 85 ASP A N 1
ATOM 660 C CA . ASP A 1 85 ? -11.570 -14.704 -3.534 1.00 94.94 85 ASP A CA 1
ATOM 661 C C . ASP A 1 85 ? -10.523 -15.664 -2.929 1.00 94.94 85 ASP A C 1
ATOM 663 O O . ASP A 1 85 ? -10.378 -16.794 -3.391 1.00 94.94 85 ASP A O 1
ATOM 667 N N . GLY A 1 86 ? -9.793 -15.236 -1.894 1.00 94.56 86 GLY A N 1
ATOM 668 C CA . GLY A 1 86 ? -8.718 -15.994 -1.258 1.00 94.56 86 GLY A CA 1
ATOM 669 C C . GLY A 1 86 ? -7.372 -15.894 -1.979 1.00 94.56 86 GLY A C 1
ATOM 670 O O . GLY A 1 86 ? -6.388 -16.470 -1.507 1.00 94.56 86 GLY A O 1
ATOM 671 N N . VAL A 1 87 ? -7.284 -15.157 -3.093 1.00 94.94 87 VAL A N 1
ATOM 672 C CA . VAL A 1 87 ? -6.024 -14.967 -3.815 1.00 94.94 87 VAL A CA 1
ATOM 673 C C . VAL A 1 87 ? -5.087 -14.100 -2.982 1.00 94.94 87 VAL A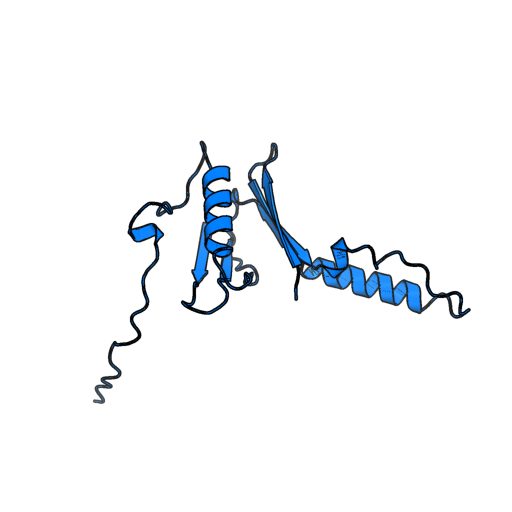 C 1
ATOM 675 O O . VAL A 1 87 ? -5.428 -13.007 -2.531 1.00 94.94 87 VAL A O 1
ATOM 678 N N . MET A 1 88 ? -3.861 -14.583 -2.793 1.00 96.62 88 MET A N 1
ATOM 679 C CA . MET A 1 88 ? -2.784 -13.799 -2.195 1.00 96.62 88 MET A CA 1
ATOM 680 C C . MET A 1 88 ? -1.974 -13.138 -3.304 1.00 96.62 88 MET A C 1
ATOM 682 O O . MET A 1 88 ? -1.296 -13.817 -4.079 1.00 96.62 88 MET A O 1
ATOM 686 N N . HIS A 1 89 ? -2.014 -11.811 -3.373 1.00 95.50 89 HIS A N 1
ATOM 687 C CA . HIS A 1 89 ? -1.210 -11.076 -4.342 1.00 95.50 89 HIS A CA 1
ATOM 688 C C . HIS A 1 89 ? 0.283 -11.117 -3.974 1.00 95.50 89 HIS A C 1
ATOM 690 O O . HIS A 1 89 ? 0.627 -11.191 -2.789 1.00 95.50 89 HIS A O 1
ATOM 696 N N . PRO A 1 90 ? 1.196 -11.038 -4.963 1.00 94.31 90 PRO A N 1
ATOM 697 C CA . PRO A 1 90 ? 2.630 -11.018 -4.699 1.00 94.31 90 PRO A CA 1
ATOM 698 C C . PRO A 1 90 ? 3.029 -9.929 -3.680 1.00 94.31 90 PRO A C 1
ATOM 700 O O . PRO A 1 90 ? 2.520 -8.808 -3.760 1.00 94.31 90 PRO A O 1
ATOM 703 N N . PRO A 1 91 ? 3.962 -10.205 -2.745 1.00 95.19 91 PRO A N 1
ATOM 704 C CA . PRO A 1 91 ? 4.370 -9.226 -1.743 1.00 95.19 91 PRO A CA 1
ATOM 705 C C . PRO A 1 91 ? 5.013 -7.984 -2.365 1.00 95.19 91 PRO A C 1
ATOM 707 O O . PRO A 1 91 ? 6.001 -8.091 -3.099 1.00 95.19 91 PRO A O 1
ATOM 710 N N . ILE A 1 92 ? 4.535 -6.799 -1.986 1.00 96.12 92 ILE A N 1
ATOM 711 C CA . ILE A 1 92 ? 5.159 -5.532 -2.371 1.00 96.12 92 ILE A CA 1
ATOM 712 C C . ILE A 1 92 ? 6.139 -5.118 -1.279 1.00 96.12 92 ILE A C 1
ATOM 714 O O . ILE A 1 92 ? 5.777 -4.985 -0.109 1.00 96.12 92 ILE A O 1
ATOM 718 N N . LYS A 1 93 ? 7.403 -4.930 -1.665 1.00 95.31 93 LYS A N 1
ATOM 719 C CA . LYS A 1 93 ? 8.486 -4.520 -0.765 1.00 95.31 93 LYS A CA 1
ATOM 720 C C . LYS A 1 93 ? 8.741 -3.027 -0.908 1.00 95.31 93 LYS A C 1
ATOM 722 O O . LYS A 1 93 ? 9.029 -2.547 -2.002 1.00 95.31 93 LYS A O 1
ATOM 727 N N . PHE A 1 94 ? 8.690 -2.320 0.208 1.00 95.19 94 PHE A N 1
ATOM 728 C CA . PHE A 1 94 ? 8.997 -0.901 0.289 1.00 95.19 94 PHE A CA 1
ATOM 729 C C . PHE A 1 94 ? 10.502 -0.677 0.470 1.00 95.19 94 PHE A C 1
ATOM 731 O O . PHE A 1 94 ? 11.182 -1.514 1.070 1.00 95.19 94 PHE A O 1
ATOM 738 N N . PRO A 1 95 ? 11.051 0.462 0.017 1.00 93.31 95 PRO A N 1
ATOM 739 C CA . PRO A 1 95 ? 12.390 0.885 0.411 1.00 93.31 95 PRO A CA 1
ATOM 740 C C . PRO A 1 95 ? 12.529 0.986 1.939 1.00 93.31 95 PRO A C 1
ATOM 742 O O . PRO A 1 95 ? 11.540 1.048 2.676 1.00 93.31 95 PRO A O 1
ATOM 745 N N . LYS A 1 96 ? 13.771 1.010 2.433 1.00 90.31 96 LYS A N 1
ATOM 746 C CA . LYS A 1 96 ? 14.035 1.276 3.856 1.00 90.31 96 LYS A CA 1
ATOM 747 C C . LYS A 1 96 ? 13.464 2.648 4.238 1.00 90.31 96 LYS A C 1
ATOM 749 O O . LYS A 1 96 ? 13.593 3.592 3.468 1.00 90.31 96 LYS A O 1
ATOM 754 N N . GLY A 1 97 ? 12.871 2.750 5.427 1.00 88.31 97 GLY A N 1
ATOM 755 C CA . GLY A 1 97 ? 12.267 3.984 5.938 1.00 88.31 97 GLY A CA 1
ATOM 756 C C . GLY A 1 97 ? 10.804 3.802 6.343 1.00 88.31 97 GLY A C 1
ATOM 757 O O . GLY A 1 97 ? 10.344 2.682 6.560 1.00 88.31 97 GLY A O 1
ATOM 758 N N . GLY A 1 98 ? 10.074 4.914 6.442 1.00 89.44 98 GLY A N 1
ATOM 759 C CA . GLY A 1 98 ? 8.668 4.959 6.867 1.00 89.44 98 GLY A CA 1
ATOM 760 C C . GLY A 1 98 ? 7.640 4.752 5.750 1.00 89.44 98 GLY A C 1
ATOM 761 O O . GLY A 1 98 ? 6.467 5.039 5.958 1.00 89.44 98 GLY A O 1
ATOM 762 N N . HIS A 1 99 ? 8.051 4.285 4.565 1.00 93.50 99 HIS A N 1
ATOM 763 C CA . HIS A 1 99 ? 7.182 4.242 3.382 1.00 93.50 99 HIS A CA 1
ATOM 764 C C . HIS A 1 99 ? 5.978 3.305 3.527 1.00 93.50 99 HIS A C 1
ATOM 766 O O . HIS A 1 99 ? 4.905 3.642 3.041 1.00 93.50 99 HIS A O 1
ATOM 772 N N . LEU A 1 100 ? 6.132 2.162 4.210 1.00 94.38 100 LEU A N 1
ATOM 773 C CA . LEU A 1 100 ? 5.009 1.256 4.471 1.00 94.38 100 LEU A CA 1
ATOM 774 C C . LEU A 1 100 ? 3.947 1.942 5.337 1.00 94.38 100 LEU A C 1
ATOM 776 O O . LEU A 1 100 ? 2.772 1.916 4.996 1.00 94.38 100 LEU A O 1
ATOM 780 N N . LEU A 1 101 ? 4.363 2.586 6.432 1.00 92.38 101 LEU A N 1
ATOM 781 C CA . LEU A 1 101 ? 3.434 3.287 7.315 1.00 92.38 101 LEU A CA 1
ATOM 782 C C . LEU A 1 101 ? 2.773 4.468 6.597 1.00 92.38 101 LEU A C 1
ATOM 784 O O . LEU A 1 101 ? 1.562 4.607 6.673 1.00 92.38 101 LEU A O 1
ATOM 788 N N . ALA A 1 102 ? 3.544 5.262 5.846 1.00 94.19 102 ALA A N 1
ATOM 789 C CA . ALA A 1 102 ? 3.002 6.360 5.047 1.00 94.19 102 ALA A CA 1
ATOM 790 C C . ALA A 1 102 ? 1.954 5.868 4.036 1.00 94.19 102 ALA A C 1
ATOM 792 O O . ALA A 1 102 ? 0.890 6.467 3.914 1.00 94.19 102 ALA A O 1
ATOM 793 N N . PHE A 1 103 ? 2.220 4.746 3.360 1.00 96.81 103 PHE A N 1
ATOM 794 C CA . PHE A 1 103 ? 1.259 4.120 2.454 1.00 96.81 103 PHE A CA 1
ATOM 795 C C . PHE A 1 103 ? -0.017 3.684 3.182 1.00 96.81 103 PHE A C 1
ATOM 797 O O . PHE A 1 103 ? -1.108 4.003 2.719 1.00 96.81 103 PHE A O 1
ATOM 804 N N . LEU A 1 104 ? 0.106 3.003 4.327 1.00 96.00 104 LEU A N 1
ATOM 805 C CA . LEU A 1 104 ? -1.051 2.581 5.123 1.00 96.00 104 LEU A CA 1
ATOM 806 C C . LEU A 1 104 ? -1.865 3.780 5.623 1.00 96.00 104 LEU A C 1
ATOM 808 O O . LEU A 1 104 ? -3.088 3.724 5.597 1.00 96.00 104 LEU A O 1
ATOM 812 N N . SER A 1 105 ? -1.217 4.878 6.016 1.00 95.25 105 SER A N 1
ATOM 813 C CA . SER A 1 105 ? -1.911 6.108 6.411 1.00 95.25 105 SER A CA 1
ATOM 814 C C . SER A 1 105 ? -2.671 6.742 5.246 1.00 95.25 105 SER A C 1
ATOM 816 O O . SER A 1 105 ? -3.813 7.160 5.417 1.00 95.25 105 SER A O 1
ATOM 818 N N . CYS A 1 106 ? -2.082 6.791 4.046 1.00 96.88 106 CYS A N 1
ATOM 819 C CA . CYS A 1 106 ? -2.796 7.249 2.852 1.00 96.88 106 CYS A CA 1
ATOM 820 C C . CYS A 1 106 ? -3.975 6.331 2.504 1.00 96.88 106 CYS A C 1
ATOM 822 O O . CYS A 1 106 ? -5.028 6.826 2.112 1.00 96.88 106 CYS A O 1
ATOM 824 N N . LEU A 1 107 ? -3.806 5.017 2.664 1.00 97.19 107 LEU A N 1
ATOM 825 C CA . LEU A 1 107 ? -4.864 4.037 2.445 1.00 97.19 107 LEU A CA 1
ATOM 826 C C . LEU A 1 107 ? -6.021 4.233 3.432 1.00 97.19 107 LEU A C 1
ATOM 828 O O . LEU A 1 107 ? -7.163 4.313 2.999 1.00 97.19 107 LEU A O 1
ATOM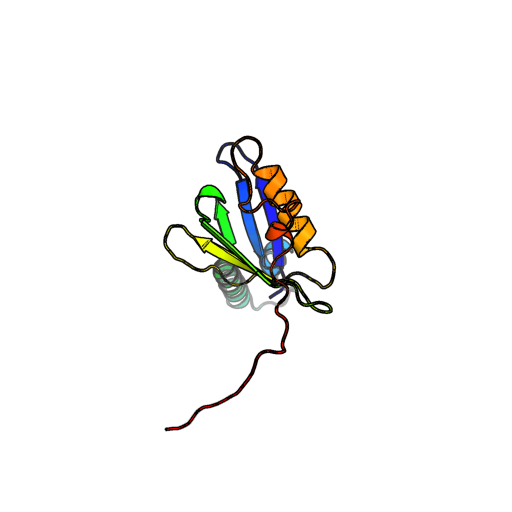 832 N N . GLU A 1 108 ? -5.735 4.363 4.729 1.00 95.62 108 GLU A N 1
ATOM 833 C CA . GLU A 1 108 ? -6.754 4.594 5.760 1.00 95.62 108 GLU A CA 1
ATOM 834 C C . GLU A 1 108 ? -7.521 5.898 5.514 1.00 95.62 108 GLU A C 1
ATOM 836 O O . GLU A 1 108 ? -8.747 5.901 5.546 1.00 95.62 108 GLU A O 1
ATOM 8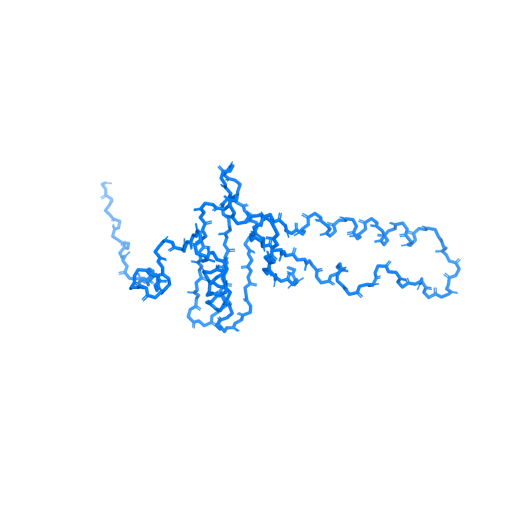41 N N . ASN A 1 109 ? -6.822 6.978 5.157 1.00 95.25 109 ASN A N 1
ATOM 842 C CA . ASN A 1 109 ? -7.468 8.239 4.788 1.00 95.25 109 ASN A CA 1
ATOM 843 C C . ASN A 1 109 ? -8.345 8.110 3.535 1.00 95.25 109 ASN A C 1
ATOM 845 O O . ASN A 1 109 ? -9.393 8.744 3.463 1.00 95.25 109 ASN A O 1
ATOM 849 N N . GLY A 1 110 ? -7.929 7.304 2.553 1.00 95.44 110 GLY A N 1
ATOM 850 C CA . GLY A 1 110 ? -8.706 7.056 1.338 1.00 95.44 110 GLY A CA 1
ATOM 851 C C . GLY A 1 110 ? -9.969 6.220 1.569 1.00 95.44 110 GLY A C 1
ATOM 852 O O . GLY A 1 110 ? -10.882 6.266 0.752 1.00 95.44 110 GLY A O 1
ATOM 853 N N . LEU A 1 111 ? -10.040 5.466 2.670 1.00 94.75 111 LEU A N 1
ATOM 854 C CA . LEU A 1 111 ? -11.226 4.683 3.028 1.00 94.75 111 LEU A CA 1
ATOM 855 C C . LEU A 1 111 ? -12.339 5.547 3.648 1.00 94.75 111 LEU A C 1
ATOM 857 O O . LEU A 1 111 ? -13.517 5.205 3.544 1.00 94.75 111 LEU A O 1
ATOM 861 N N . VAL A 1 112 ? -11.996 6.674 4.271 1.00 92.00 112 VAL A N 1
ATOM 862 C CA . VAL A 1 112 ? -12.958 7.567 4.935 1.00 92.00 112 VAL A CA 1
ATOM 863 C C . VAL A 1 112 ? -13.863 8.266 3.902 1.00 92.00 112 VAL A C 1
ATOM 865 O O . VAL A 1 112 ? -13.377 8.686 2.853 1.00 92.00 112 VAL A O 1
ATOM 868 N N . PRO A 1 113 ? -15.172 8.462 4.181 1.00 91.69 113 PRO A N 1
ATOM 869 C CA . PRO A 1 113 ? -15.902 8.105 5.406 1.00 91.69 113 PRO A CA 1
ATOM 870 C C . PRO A 1 113 ? -16.526 6.703 5.395 1.00 91.69 113 PRO A C 1
ATOM 872 O O . PRO A 1 113 ? -17.209 6.339 6.349 1.00 91.69 113 PRO A O 1
ATOM 875 N N . TYR A 1 114 ? -16.341 5.931 4.325 1.00 90.38 114 TYR A N 1
ATOM 876 C CA . TYR A 1 114 ? -17.117 4.713 4.072 1.00 90.38 114 TYR A CA 1
ATOM 877 C C . TYR A 1 114 ? -16.439 3.423 4.551 1.00 90.38 114 TYR A C 1
ATOM 879 O O . TYR A 1 114 ? -17.049 2.358 4.524 1.00 90.38 114 TYR A O 1
ATOM 887 N N . GLY A 1 115 ? -15.199 3.510 5.022 1.00 92.50 115 GLY A N 1
ATOM 888 C CA . GLY A 1 115 ? -14.450 2.406 5.598 1.00 92.50 115 GLY A CA 1
ATOM 889 C C . GLY A 1 115 ? -13.285 2.895 6.454 1.00 92.50 115 GLY A C 1
ATOM 890 O O . GLY A 1 115 ? -12.977 4.085 6.510 1.00 92.50 115 GLY A O 1
ATOM 891 N N . GLN A 1 116 ? -12.625 1.950 7.116 1.00 94.12 116 GLN A N 1
ATOM 892 C CA . GLN A 1 116 ? -11.402 2.169 7.887 1.00 94.12 116 GLN A CA 1
ATOM 893 C C . GLN A 1 116 ? -10.607 0.864 7.963 1.00 94.12 116 GLN A C 1
ATOM 895 O O . GLN A 1 116 ? -11.154 -0.213 7.711 1.00 94.12 116 GLN A O 1
ATOM 900 N N . LEU A 1 117 ? -9.330 0.949 8.333 1.00 94.88 117 LEU A N 1
ATOM 901 C CA . LEU A 1 117 ? -8.571 -0.244 8.691 1.00 94.88 117 LEU A CA 1
ATOM 902 C C . LEU A 1 117 ? -9.041 -0.763 10.055 1.00 94.88 117 LEU A C 1
ATOM 904 O O . LEU A 1 117 ? -9.396 0.014 10.941 1.00 94.88 117 LEU A O 1
ATOM 908 N N . ASP A 1 118 ? -9.017 -2.082 10.225 1.00 91.88 118 ASP A N 1
ATOM 909 C CA . ASP A 1 118 ? -9.319 -2.731 11.497 1.00 91.88 118 ASP A CA 1
ATOM 910 C C . ASP A 1 118 ? -8.167 -3.676 11.893 1.00 91.88 118 ASP A C 1
ATOM 912 O O . ASP A 1 118 ? -7.913 -4.660 11.192 1.00 91.88 118 ASP A O 1
ATOM 916 N N . PRO A 1 119 ? -7.422 -3.389 12.977 1.00 91.44 119 PRO A N 1
ATOM 917 C CA . PRO A 1 119 ? -7.548 -2.216 13.844 1.00 91.44 119 PRO A CA 1
ATOM 918 C C . PRO A 1 119 ? -7.046 -0.926 13.161 1.00 91.44 119 PRO A C 1
ATOM 920 O O . PRO A 1 119 ? -6.146 -0.994 12.318 1.00 91.44 119 PRO A O 1
ATOM 923 N N . PRO A 1 120 ? -7.543 0.259 13.562 1.00 87.94 120 PRO A N 1
ATOM 924 C CA . PRO A 1 120 ? -7.097 1.520 12.979 1.00 87.94 120 PRO A CA 1
ATOM 925 C C . PRO A 1 120 ? -5.648 1.836 13.373 1.00 87.94 120 PRO A C 1
ATOM 927 O O . PRO A 1 120 ? -5.212 1.476 14.477 1.00 87.94 120 PRO A O 1
ATOM 930 N N . LEU A 1 121 ? -4.888 2.538 12.521 1.00 86.88 121 LEU A N 1
ATOM 931 C CA . LEU A 1 121 ? -3.428 2.692 12.702 1.00 86.88 121 LEU A CA 1
ATOM 932 C C . LEU A 1 121 ? -3.034 3.457 13.969 1.00 86.88 121 LEU A C 1
ATOM 934 O O . LEU A 1 121 ? -1.958 3.231 14.527 1.00 86.88 121 LEU A O 1
ATOM 938 N N . TRP A 1 122 ? -3.891 4.365 14.432 1.00 80.12 122 TRP A N 1
ATOM 939 C CA . TRP A 1 122 ? -3.661 5.153 15.645 1.00 80.12 122 TRP A CA 1
ATOM 940 C C . TRP A 1 122 ? -3.862 4.344 16.936 1.00 80.12 122 TRP A C 1
ATOM 942 O O . TRP A 1 122 ? -3.398 4.763 18.000 1.00 80.12 122 TRP A O 1
ATOM 952 N N . SER A 1 123 ? -4.517 3.182 16.864 1.00 78.62 123 SER A N 1
ATOM 953 C CA . SER A 1 123 ? -4.724 2.316 18.025 1.00 78.62 123 SER A CA 1
ATOM 954 C C . SER A 1 123 ? -3.438 1.592 18.439 1.00 78.62 123 SER A C 1
ATOM 956 O O . SER A 1 123 ? -2.520 1.389 17.643 1.00 78.62 123 SER A O 1
ATOM 958 N N . GLU A 1 124 ? -3.360 1.144 19.696 1.00 70.38 124 GLU A N 1
ATOM 959 C CA . GLU A 1 124 ? -2.227 0.320 20.144 1.00 70.38 124 GLU A CA 1
ATOM 960 C C . GLU A 1 124 ? -2.105 -0.989 19.354 1.00 70.38 124 GLU A C 1
ATOM 962 O O . GLU A 1 124 ? -0.992 -1.406 19.034 1.00 70.38 124 GLU A O 1
ATOM 967 N N . ASN A 1 125 ? -3.238 -1.580 18.964 1.00 71.50 125 ASN A N 1
ATOM 968 C CA . ASN A 1 125 ? -3.277 -2.781 18.130 1.00 71.50 125 ASN A CA 1
ATOM 969 C C . ASN A 1 125 ? -2.854 -2.490 16.677 1.00 71.50 125 ASN A C 1
ATOM 971 O O . ASN A 1 125 ? -2.244 -3.347 16.037 1.00 71.50 125 ASN A O 1
ATOM 975 N N . GLY A 1 126 ? -3.085 -1.268 16.185 1.00 63.59 126 GLY A N 1
ATOM 976 C CA . GLY A 1 126 ? -2.637 -0.784 14.874 1.00 63.59 126 GLY A CA 1
ATOM 977 C C . GLY A 1 126 ? -1.118 -0.637 14.748 1.00 63.59 126 GLY A C 1
ATOM 978 O O . GLY A 1 126 ? -0.574 -0.701 13.648 1.00 63.59 126 GLY A O 1
ATOM 979 N N . LYS A 1 127 ? -0.392 -0.538 15.872 1.00 73.06 127 LYS A N 1
ATOM 980 C CA . LYS A 1 127 ? 1.086 -0.496 15.889 1.00 73.06 127 LYS A CA 1
ATOM 981 C C . LYS A 1 127 ? 1.736 -1.852 15.579 1.00 73.06 127 LYS A C 1
ATOM 983 O O . LYS A 1 127 ? 2.957 -1.918 15.409 1.00 73.06 127 LYS A O 1
ATOM 988 N N . GLY A 1 128 ? 0.937 -2.917 15.489 1.00 70.19 128 GLY A N 1
ATOM 989 C CA . GLY A 1 128 ? 1.377 -4.267 15.166 1.00 70.19 128 GLY A CA 1
ATOM 990 C C . GLY A 1 128 ? 2.059 -4.989 16.330 1.00 70.19 128 GLY A C 1
ATOM 991 O O . GLY A 1 128 ? 2.629 -4.401 17.253 1.00 70.19 128 GLY A O 1
ATOM 992 N N . LEU A 1 129 ? 2.027 -6.320 16.277 1.00 73.19 129 LEU A N 1
ATOM 993 C CA . LEU A 1 129 ? 2.651 -7.159 17.294 1.00 73.19 129 LEU A CA 1
ATOM 994 C C . LEU A 1 129 ? 4.173 -7.174 17.114 1.00 73.19 129 LEU A C 1
ATOM 996 O O . LEU A 1 129 ? 4.704 -7.617 16.092 1.00 73.19 129 LEU A O 1
ATOM 1000 N N . LYS A 1 130 ? 4.908 -6.750 18.146 1.00 66.88 130 LYS A N 1
ATOM 1001 C CA . LYS A 1 130 ? 6.362 -6.941 18.201 1.00 66.88 130 LYS A CA 1
ATOM 1002 C C . LYS A 1 130 ? 6.644 -8.431 18.397 1.00 66.88 130 LYS A C 1
ATOM 1004 O O . LYS A 1 130 ? 6.469 -8.956 19.494 1.00 66.88 130 LYS A O 1
ATOM 1009 N N . GLN A 1 131 ? 7.110 -9.120 17.356 1.00 55.06 131 GLN A N 1
ATOM 1010 C CA . GLN A 1 131 ? 7.613 -10.487 17.507 1.00 55.06 131 GLN A CA 1
ATOM 1011 C C . GLN A 1 131 ? 8.882 -10.474 18.379 1.00 55.06 131 GLN A C 1
ATOM 1013 O O . GLN A 1 131 ? 9.987 -10.208 17.906 1.00 55.06 131 GLN A O 1
ATOM 1018 N N . ASN A 1 132 ? 8.727 -10.744 19.677 1.00 39.88 132 ASN A N 1
ATOM 1019 C CA . ASN A 1 132 ? 9.842 -11.017 20.577 1.00 39.88 132 ASN A CA 1
ATOM 1020 C C . ASN A 1 132 ? 10.423 -12.392 20.223 1.00 39.88 132 ASN A C 1
ATOM 1022 O O . ASN A 1 132 ? 9.789 -13.416 20.458 1.00 39.88 132 ASN A O 1
ATOM 1026 N N . ARG A 1 133 ? 11.647 -12.428 19.687 1.00 45.59 133 ARG A N 1
ATOM 1027 C CA . ARG A 1 133 ? 12.366 -13.654 19.281 1.00 45.59 133 ARG A CA 1
ATOM 1028 C C . ARG A 1 133 ? 12.783 -14.595 20.431 1.00 45.59 133 ARG A C 1
ATOM 1030 O O . ARG A 1 133 ? 13.551 -15.517 20.198 1.00 45.59 133 ARG A O 1
ATOM 1037 N N . ASN A 1 134 ? 12.247 -14.429 21.641 1.00 41.59 134 ASN A N 1
ATOM 1038 C CA . ASN A 1 134 ? 12.604 -15.234 22.813 1.00 41.59 134 ASN A CA 1
ATOM 1039 C C . ASN A 1 134 ? 11.399 -16.014 23.361 1.00 41.59 134 ASN A C 1
ATOM 1041 O O . ASN A 1 134 ? 10.887 -15.686 24.427 1.00 41.59 134 ASN A O 1
ATOM 1045 N N . LYS A 1 135 ? 10.958 -17.071 22.666 1.00 42.41 135 LYS A N 1
ATOM 1046 C CA . LYS A 1 135 ? 10.158 -18.150 23.277 1.00 42.41 135 LYS A CA 1
ATOM 1047 C C . LYS A 1 135 ? 10.609 -19.526 22.764 1.00 42.41 135 LYS A C 1
ATOM 1049 O O . LYS A 1 135 ? 10.230 -19.965 21.691 1.00 42.41 135 LYS A O 1
ATOM 1054 N N . GLN A 1 136 ? 11.463 -20.149 23.582 1.00 38.34 136 GLN A N 1
ATOM 1055 C CA . GLN A 1 136 ? 11.520 -21.578 23.931 1.00 38.34 136 GLN A CA 1
ATOM 1056 C C . GLN A 1 136 ? 11.414 -22.631 22.810 1.00 38.34 136 GLN A C 1
ATOM 1058 O O . GLN A 1 136 ? 10.338 -23.131 22.506 1.00 38.34 136 GLN A O 1
ATOM 1063 N N . SER A 1 137 ? 12.569 -23.154 22.385 1.00 40.47 137 SER A N 1
ATOM 1064 C CA . SER A 1 137 ? 12.692 -24.586 22.079 1.00 40.47 137 SER A CA 1
ATOM 1065 C C . SER A 1 137 ? 12.916 -25.348 23.390 1.00 40.47 137 SER A C 1
ATOM 1067 O O . SER A 1 137 ? 14.047 -25.673 23.743 1.00 40.47 137 SER A O 1
ATOM 1069 N N . LYS A 1 138 ? 11.841 -25.625 24.135 1.00 42.09 138 LYS A N 1
ATOM 1070 C CA . LYS A 1 138 ? 11.814 -26.775 25.048 1.00 42.09 138 LYS A CA 1
ATOM 1071 C C . LYS A 1 138 ? 11.097 -27.897 24.305 1.00 42.09 138 LYS A C 1
ATOM 1073 O O . LYS A 1 138 ? 9.876 -27.977 24.321 1.00 42.09 138 LYS A O 1
ATOM 1078 N N . LYS A 1 139 ? 11.868 -28.718 23.588 1.00 36.16 139 LYS A N 1
ATOM 1079 C CA . LYS A 1 139 ? 11.386 -30.003 23.078 1.00 36.16 139 LYS A CA 1
ATOM 1080 C C . LYS A 1 139 ? 11.263 -30.949 24.270 1.00 36.16 139 LYS A C 1
ATOM 1082 O O . LYS A 1 139 ? 12.273 -31.447 24.754 1.00 36.16 139 LYS A O 1
ATOM 1087 N N . THR A 1 140 ? 10.042 -31.187 24.726 1.00 37.81 140 THR A N 1
ATOM 1088 C CA . THR A 1 140 ? 9.719 -32.389 25.496 1.00 37.81 140 THR A CA 1
ATOM 1089 C C . THR A 1 140 ? 9.675 -33.543 24.495 1.00 37.81 140 THR A C 1
ATOM 1091 O O . THR A 1 140 ? 8.866 -33.517 23.569 1.00 37.81 140 THR A O 1
ATOM 1094 N N . LYS A 1 141 ? 10.592 -34.505 24.614 1.00 42.06 141 LYS A N 1
ATOM 1095 C CA . LYS A 1 141 ? 10.460 -35.819 23.976 1.00 42.06 141 LYS A CA 1
ATOM 1096 C C . LYS A 1 141 ? 9.899 -36.771 25.030 1.00 42.06 141 LYS A C 1
ATOM 1098 O O . LYS A 1 141 ? 10.458 -36.827 26.124 1.00 42.06 141 LYS A O 1
ATOM 1103 N N . TYR A 1 142 ? 8.797 -37.432 24.690 1.00 45.12 142 TYR A N 1
ATOM 1104 C CA . TYR A 1 142 ? 8.423 -38.719 25.273 1.00 45.12 142 TYR A CA 1
ATOM 1105 C C . TYR A 1 142 ? 9.329 -39.804 24.688 1.00 45.12 142 TYR A C 1
ATOM 1107 O O . TYR A 1 142 ? 9.751 -39.627 23.517 1.00 45.12 142 TYR A O 1
#

Foldseek 3Di:
DDWDWDWDQDPVAIKIKTARPLQVPPPLPDQPDPDPPPDVVNVVSVVVNVVRVVLIDIDHVVQFDDWDWDDDPFAWIWIWTAGPVRDIRDIDTHGPDCVVVVVLVVVQVRCPPPDGDVVHCPDPVVVDDDPDPDDDPPDDDD

Radius of gyration: 20.71 Å; chains: 1; bounding box: 38×47×66 Å

InterPro domains:
  IPR021935 Small G protein signalling modulator 1/2, Rab-binding domain [PF12068] (1-127)
  IPR027434 Homing endonuclease [SSF55608] (37-85)

pLDDT: mean 80.96, std 18.75, range [36.16, 97.75]

Sequence (142 aa):
MPGYLSLHQDSNGLSIKWTPNQLINGRINQPPPSSSDGDGFFNNSVEKTSAFWNYALNVNVENIVYLHCHQQKLNCGSIVMVGRDGVMHPPIKFPKGGHLLAFLSCLENGLVPYGQLDPPLWSENGKGLKQNRNKQSKKTKY

Organism: Euroglyphus maynei (NCBI:txid6958)